Protein AF-A0A395D176-F1 (afdb_monomer_lite)

Radius of gyration: 14.75 Å; chains: 1; bounding box: 37×22×38 Å

Secondary structure (DSSP, 8-state):
-HHHHHHTTT----EEEE-SPBPBTTB--SSS-SB-HHHHHHHHHHHHT--GGG--SEEEE--TT---

Structure (mmCIF, N/CA/C/O backbone):
data_AF-A0A395D176-F1
#
_entry.id   AF-A0A395D176-F1
#
loop_
_atom_site.group_PDB
_atom_site.id
_atom_site.type_symbol
_atom_site.label_atom_id
_atom_site.label_alt_id
_atom_site.label_comp_id
_atom_site.label_asym_id
_atom_site.label_entity_id
_atom_site.label_seq_id
_atom_site.pdbx_PDB_ins_code
_atom_site.Cartn_x
_atom_site.Cartn_y
_atom_site.Cartn_z
_atom_site.occupancy
_atom_site.B_iso_or_equiv
_atom_site.auth_seq_id
_atom_site.auth_comp_id
_atom_site.auth_asym_id
_atom_site.auth_atom_id
_atom_site.pdbx_PDB_model_num
ATOM 1 N N . SER A 1 1 ? -7.059 14.580 12.306 1.00 79.00 1 SER A N 1
ATOM 2 C CA . SER A 1 1 ? -6.779 13.856 11.049 1.00 79.00 1 SER A CA 1
ATOM 3 C C . SER A 1 1 ? -7.861 12.808 10.830 1.00 79.00 1 SER A C 1
ATOM 5 O O . SER A 1 1 ? -8.427 12.340 11.815 1.00 79.00 1 SER A O 1
ATOM 7 N N . ALA A 1 2 ? -8.146 12.441 9.574 1.00 84.62 2 ALA A N 1
ATOM 8 C CA . ALA A 1 2 ? -9.231 11.515 9.221 1.00 84.62 2 ALA A CA 1
ATOM 9 C C . ALA A 1 2 ? -9.114 10.147 9.918 1.00 84.62 2 ALA A C 1
ATOM 11 O O . ALA A 1 2 ? -10.097 9.654 10.458 1.00 84.62 2 ALA A O 1
ATOM 12 N N . ALA A 1 3 ? -7.909 9.573 10.011 1.00 85.88 3 ALA A N 1
ATOM 13 C CA . ALA A 1 3 ? -7.704 8.279 10.669 1.00 85.88 3 ALA A CA 1
ATOM 14 C C . ALA A 1 3 ? -8.075 8.271 12.161 1.00 85.88 3 ALA A C 1
ATOM 16 O O . ALA A 1 3 ? -8.673 7.310 12.636 1.00 85.88 3 ALA A O 1
ATOM 17 N N . ARG A 1 4 ? -7.784 9.352 12.902 1.00 84.44 4 ARG A N 1
ATOM 18 C CA . ARG A 1 4 ? -8.134 9.446 14.332 1.00 84.44 4 ARG A CA 1
ATOM 19 C C . ARG A 1 4 ? -9.642 9.561 14.550 1.00 84.44 4 ARG A C 1
ATOM 21 O O . ARG A 1 4 ? -10.162 8.987 15.498 1.00 84.44 4 ARG A O 1
ATOM 28 N N . GLU A 1 5 ? -10.337 10.292 13.682 1.00 91.38 5 GLU A N 1
ATOM 29 C CA . GLU A 1 5 ? -11.785 10.485 13.799 1.00 91.38 5 GLU A CA 1
ATOM 30 C C . GLU A 1 5 ? -12.576 9.256 13.326 1.00 91.38 5 GLU A C 1
ATOM 32 O O . GLU A 1 5 ? -13.535 8.835 13.974 1.00 91.38 5 GLU A O 1
ATOM 37 N N . LEU A 1 6 ? -12.179 8.676 12.193 1.00 92.25 6 LEU A N 1
ATOM 38 C CA . LEU A 1 6 ? -12.903 7.588 11.539 1.00 92.25 6 LEU A CA 1
ATOM 39 C C . LEU A 1 6 ? -12.538 6.213 12.115 1.00 92.25 6 LEU A C 1
ATOM 41 O O . LEU A 1 6 ? -13.399 5.336 12.184 1.00 92.25 6 LEU A O 1
ATOM 45 N N . GLY A 1 7 ? -11.318 6.043 12.632 1.00 88.12 7 GLY A N 1
ATOM 46 C CA . GLY A 1 7 ? -10.898 4.811 13.304 1.00 88.12 7 GLY A CA 1
ATOM 47 C C . GLY A 1 7 ? -11.781 4.461 14.505 1.00 88.12 7 GLY A C 1
ATOM 48 O O . GLY A 1 7 ? -12.202 3.313 14.647 1.00 88.12 7 GLY A O 1
ATOM 49 N N . ALA A 1 8 ? -12.172 5.456 15.314 1.00 88.62 8 ALA A N 1
ATOM 50 C CA . ALA A 1 8 ? -13.106 5.269 16.433 1.00 88.62 8 ALA A CA 1
ATOM 51 C C . ALA A 1 8 ? -14.509 4.814 15.982 1.00 88.62 8 ALA A C 1
ATOM 53 O O . ALA A 1 8 ? -15.237 4.187 16.749 1.00 88.62 8 ALA A O 1
ATOM 54 N N . LYS A 1 9 ? -14.872 5.093 14.724 1.00 94.50 9 LYS A N 1
ATOM 55 C CA . LYS A 1 9 ? -16.133 4.685 14.088 1.00 94.50 9 LYS A CA 1
ATOM 56 C C . LYS A 1 9 ? -16.012 3.339 13.358 1.00 94.50 9 LYS A C 1
ATOM 58 O O . LYS A 1 9 ? -16.937 2.941 12.659 1.00 94.50 9 LYS A O 1
ATOM 63 N N . GLY A 1 10 ? -14.885 2.637 13.509 1.00 93.81 10 GLY A N 1
ATOM 64 C CA . GLY A 1 10 ? -14.648 1.344 12.868 1.00 93.81 10 GLY A CA 1
ATOM 65 C C . GLY A 1 10 ? -14.297 1.435 11.384 1.00 93.81 10 GLY A C 1
ATOM 66 O O . GLY A 1 10 ? -14.484 0.457 10.667 1.00 93.81 10 GLY A O 1
ATOM 67 N N . VAL A 1 11 ? -13.789 2.577 10.918 1.00 96.06 11 VAL A N 1
ATOM 68 C CA . VAL A 1 11 ? -13.320 2.753 9.538 1.00 96.06 11 VAL A CA 1
ATOM 69 C C . VAL A 1 11 ? -11.797 2.674 9.505 1.00 96.06 11 VAL A C 1
ATOM 71 O O . VAL A 1 11 ? -11.110 3.461 10.159 1.00 96.06 11 VAL A O 1
ATOM 74 N N . HIS A 1 12 ? -11.268 1.739 8.717 1.00 97.19 12 HIS A N 1
ATOM 75 C CA . HIS A 1 12 ? -9.832 1.597 8.493 1.00 97.19 12 HIS A CA 1
ATOM 76 C C . HIS A 1 12 ? -9.359 2.628 7.468 1.00 97.19 12 HIS A C 1
ATOM 78 O O . HIS A 1 12 ? -9.685 2.541 6.288 1.00 97.19 12 HIS A O 1
ATOM 84 N N . VAL A 1 13 ? -8.606 3.626 7.926 1.00 96.81 13 VAL A N 1
ATOM 85 C CA . VAL A 1 13 ? -7.953 4.609 7.053 1.00 96.81 13 VAL A CA 1
ATOM 86 C C . VAL A 1 13 ? -6.479 4.239 6.932 1.00 96.81 13 VAL A C 1
ATOM 88 O O . VAL A 1 13 ? -5.792 4.182 7.951 1.00 96.81 13 VAL A O 1
ATOM 91 N N . ALA A 1 14 ? -6.006 4.038 5.704 1.00 97.56 14 ALA A N 1
ATOM 92 C CA . ALA A 1 14 ? -4.610 3.754 5.388 1.00 97.56 14 ALA A CA 1
ATOM 93 C C . ALA A 1 14 ? -4.083 4.729 4.323 1.00 97.56 14 ALA A C 1
ATOM 95 O O . ALA A 1 14 ? -4.806 5.108 3.398 1.00 97.56 14 ALA A O 1
ATOM 96 N N . HIS A 1 15 ? -2.827 5.134 4.470 1.00 97.56 15 HIS A N 1
ATOM 97 C CA . HIS A 1 15 ? -2.073 5.969 3.546 1.00 97.56 15 HIS A CA 1
ATOM 98 C C . HIS A 1 15 ? -1.024 5.105 2.840 1.00 97.56 15 HIS A C 1
ATOM 100 O O . HIS A 1 15 ? -0.229 4.438 3.497 1.00 97.56 15 HIS A O 1
ATOM 106 N N . PHE A 1 16 ? -1.047 5.100 1.509 1.00 98.06 16 PHE A N 1
ATOM 107 C CA . PHE A 1 16 ? -0.118 4.323 0.694 1.00 98.06 16 PHE A CA 1
ATOM 108 C C . PHE A 1 16 ? 0.855 5.274 0.015 1.00 98.06 16 PHE A C 1
ATOM 110 O O . PHE A 1 16 ? 0.448 6.097 -0.807 1.00 98.06 16 PHE A O 1
ATOM 117 N N . VAL A 1 17 ? 2.129 5.148 0.361 1.00 97.75 17 VAL A N 1
ATOM 118 C CA . VAL A 1 17 ? 3.217 5.876 -0.281 1.00 97.75 17 VAL A CA 1
ATOM 119 C C . VAL A 1 17 ? 3.763 4.980 -1.384 1.00 97.75 17 VAL A C 1
ATOM 121 O O . VAL A 1 17 ? 4.287 3.904 -1.116 1.00 97.75 17 VAL A O 1
ATOM 124 N N . ILE A 1 18 ? 3.585 5.404 -2.632 1.00 96.31 18 ILE A N 1
ATOM 125 C CA . ILE A 1 18 ? 4.130 4.724 -3.809 1.00 96.31 18 ILE A CA 1
ATOM 126 C C . ILE A 1 18 ? 5.388 5.486 -4.207 1.00 96.31 18 ILE A C 1
ATOM 128 O O . ILE A 1 18 ? 5.302 6.490 -4.916 1.00 96.31 18 ILE A O 1
ATOM 132 N N . ASP A 1 19 ? 6.532 5.044 -3.693 1.00 94.00 19 ASP A N 1
ATOM 133 C CA . ASP A 1 19 ? 7.822 5.680 -3.942 1.00 94.00 19 ASP A CA 1
ATOM 134 C C . ASP A 1 19 ? 8.569 4.900 -5.026 1.00 94.00 19 ASP A C 1
ATOM 136 O O . ASP A 1 19 ? 9.191 3.869 -4.785 1.00 94.00 19 ASP A O 1
ATOM 140 N N . GLY A 1 20 ? 8.391 5.343 -6.268 1.00 91.19 20 GLY A N 1
ATOM 141 C CA . GLY A 1 20 ? 8.980 4.719 -7.447 1.00 91.19 20 GLY A CA 1
ATOM 142 C C . GLY A 1 20 ? 8.061 4.747 -8.664 1.00 91.19 20 GLY A C 1
ATOM 143 O O . GLY A 1 20 ? 6.870 5.062 -8.595 1.00 91.19 20 GLY A O 1
ATOM 144 N N . ALA A 1 21 ? 8.621 4.411 -9.825 1.00 91.75 21 ALA A N 1
ATOM 145 C CA . ALA A 1 21 ? 7.839 4.290 -11.047 1.00 91.75 21 ALA A CA 1
ATOM 146 C C . ALA A 1 21 ? 6.987 3.013 -11.014 1.00 91.75 21 ALA A C 1
ATOM 148 O O . ALA A 1 21 ? 7.484 1.939 -10.695 1.00 91.75 21 ALA A O 1
ATOM 149 N N . VAL A 1 22 ? 5.713 3.116 -11.395 1.00 94.00 22 VAL A N 1
ATOM 150 C CA . VAL A 1 22 ? 4.832 1.954 -11.585 1.00 94.00 22 VAL A CA 1
ATOM 151 C C . VAL A 1 22 ? 4.942 1.464 -13.027 1.00 94.00 22 VAL A C 1
ATOM 153 O O . VAL A 1 22 ? 4.786 2.261 -13.962 1.00 94.00 22 VAL A O 1
ATOM 156 N N . ARG A 1 23 ? 5.184 0.159 -13.201 1.00 94.25 23 ARG A N 1
ATOM 157 C CA . ARG A 1 23 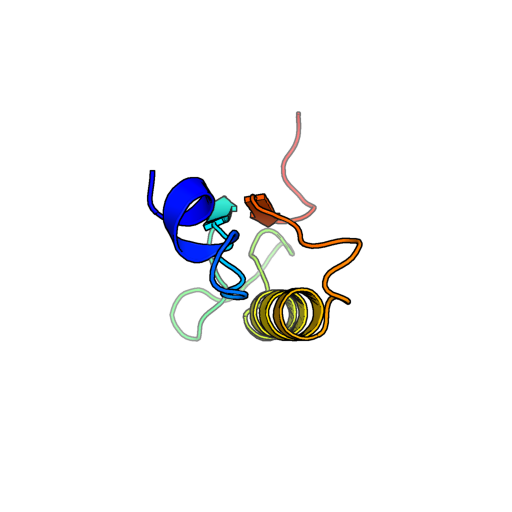? 5.269 -0.499 -14.511 1.00 94.25 23 ARG A CA 1
ATOM 158 C C . ARG A 1 23 ? 3.988 -0.275 -15.308 1.00 94.25 23 ARG A C 1
ATOM 160 O O . ARG A 1 23 ? 2.881 -0.411 -14.785 1.00 94.25 23 ARG A O 1
ATOM 167 N N . SER A 1 24 ? 4.121 0.020 -16.594 1.00 92.12 24 SER A N 1
ATOM 168 C CA . SER A 1 24 ? 2.976 0.157 -17.496 1.00 92.12 24 SER A CA 1
ATOM 169 C C . SER A 1 24 ? 3.360 -0.189 -18.933 1.00 92.12 24 SER A C 1
ATOM 171 O O . SER A 1 24 ? 4.534 -0.336 -19.257 1.00 92.12 24 SER A O 1
ATOM 173 N N . ALA A 1 25 ? 2.379 -0.266 -19.834 1.00 89.50 25 ALA A N 1
ATOM 174 C CA . ALA A 1 25 ? 2.657 -0.469 -21.257 1.00 89.50 25 ALA A CA 1
ATOM 175 C C . ALA A 1 25 ? 3.530 0.649 -21.868 1.00 89.50 25 ALA A C 1
ATOM 177 O O . ALA A 1 25 ? 4.283 0.398 -22.802 1.00 89.50 25 ALA A O 1
ATOM 178 N N . SER A 1 26 ? 3.448 1.876 -21.337 1.00 89.69 26 SER A N 1
ATOM 179 C CA . SER A 1 26 ? 4.269 3.018 -21.765 1.00 89.69 26 SER A CA 1
ATOM 180 C C . SER A 1 26 ? 5.576 3.167 -20.978 1.00 89.69 26 SER A C 1
ATOM 182 O O . SER A 1 26 ? 6.402 4.007 -21.331 1.00 89.69 26 SER A O 1
ATOM 184 N N . ARG A 1 27 ? 5.763 2.372 -19.918 1.00 83.44 27 ARG A N 1
ATOM 185 C CA . ARG A 1 27 ? 6.968 2.299 -19.082 1.00 83.44 27 ARG A CA 1
ATOM 186 C C . ARG A 1 27 ? 7.282 0.829 -18.790 1.00 83.44 27 ARG A C 1
ATOM 188 O O . ARG A 1 27 ? 6.989 0.353 -17.687 1.00 83.44 27 ARG A O 1
ATOM 195 N N . PRO A 1 28 ? 7.781 0.091 -19.798 1.00 82.00 28 PRO A N 1
ATOM 196 C CA . PRO A 1 28 ? 8.251 -1.269 -19.594 1.00 82.00 28 PRO A CA 1
ATOM 197 C C . PRO A 1 28 ? 9.402 -1.281 -18.586 1.00 82.00 28 PRO A C 1
ATOM 199 O O . PRO A 1 28 ? 10.170 -0.326 -18.485 1.00 82.00 28 PRO A O 1
ATOM 202 N N . ASP A 1 29 ? 9.493 -2.370 -17.835 1.00 84.44 29 ASP A N 1
ATOM 203 C CA . ASP A 1 29 ? 10.529 -2.560 -16.829 1.00 84.44 29 ASP A CA 1
ATOM 204 C C . ASP A 1 29 ? 11.679 -3.364 -17.423 1.00 84.44 29 ASP A C 1
ATOM 206 O O . ASP A 1 29 ? 11.494 -4.520 -17.810 1.00 84.44 29 ASP A O 1
ATOM 210 N N . HIS A 1 30 ? 12.837 -2.729 -17.545 1.00 80.38 30 HIS A N 1
ATOM 211 C CA . HIS A 1 30 ? 14.015 -3.332 -18.162 1.00 80.38 30 HIS A CA 1
ATOM 212 C C . HIS A 1 30 ? 15.005 -3.876 -17.132 1.00 80.38 30 HIS A C 1
ATOM 214 O O . HIS A 1 30 ? 15.667 -4.872 -17.414 1.00 80.38 30 HIS A O 1
ATOM 220 N N . ASP A 1 31 ? 15.050 -3.271 -15.943 1.00 85.31 31 ASP A N 1
ATOM 221 C CA . ASP A 1 31 ? 16.088 -3.511 -14.934 1.00 85.31 31 ASP A CA 1
ATOM 222 C C . ASP A 1 31 ? 15.502 -3.922 -13.572 1.00 85.31 31 ASP A C 1
ATOM 224 O O . ASP A 1 31 ? 16.183 -3.846 -12.553 1.00 85.31 31 ASP A O 1
ATOM 228 N N . ASP A 1 32 ? 14.228 -4.331 -13.548 1.00 85.31 32 ASP A N 1
ATOM 229 C CA . ASP A 1 32 ? 13.472 -4.677 -12.335 1.00 85.31 32 ASP A CA 1
ATOM 230 C C . ASP A 1 32 ? 13.464 -3.533 -11.301 1.00 85.31 32 ASP A C 1
ATOM 232 O O . ASP A 1 32 ? 13.508 -3.729 -10.087 1.00 85.31 32 ASP A O 1
ATOM 236 N N . ASN A 1 33 ? 13.431 -2.298 -11.805 1.00 89.38 33 ASN A N 1
ATOM 237 C CA . ASN A 1 33 ? 13.528 -1.068 -11.017 1.00 89.38 33 ASN A CA 1
ATOM 238 C C . ASN A 1 33 ? 12.185 -0.337 -10.886 1.00 89.38 33 ASN A C 1
ATOM 240 O O . ASN A 1 33 ? 12.129 0.784 -10.375 1.00 89.38 33 ASN A O 1
ATOM 244 N N . THR A 1 34 ? 11.097 -0.968 -11.334 1.00 93.00 34 THR A N 1
ATOM 245 C CA . THR A 1 34 ? 9.740 -0.427 -11.231 1.00 93.00 34 THR A CA 1
ATOM 246 C C . THR A 1 34 ? 8.860 -1.286 -10.332 1.00 93.00 34 THR A C 1
ATOM 248 O O . THR A 1 34 ? 9.030 -2.496 -10.203 1.00 93.00 34 THR A O 1
ATOM 251 N N . LEU A 1 35 ? 7.858 -0.661 -9.723 1.00 94.12 35 LEU A N 1
ATOM 252 C CA . LEU A 1 35 ? 6.832 -1.357 -8.963 1.00 94.12 35 LEU A CA 1
ATOM 253 C C . LEU A 1 35 ? 5.871 -2.091 -9.901 1.00 94.12 35 LEU A C 1
ATOM 255 O O . LEU A 1 35 ? 5.304 -1.501 -10.826 1.00 94.12 35 LEU A O 1
ATOM 259 N N . HIS A 1 36 ? 5.624 -3.369 -9.615 1.00 94.44 36 HIS A N 1
ATOM 260 C CA . HIS A 1 36 ? 4.624 -4.155 -10.329 1.00 94.44 36 HIS A CA 1
ATOM 261 C C . HIS A 1 36 ? 3.196 -3.759 -9.888 1.00 94.44 36 HIS A C 1
ATOM 263 O O . HIS A 1 36 ? 2.891 -3.863 -8.697 1.00 94.44 36 HIS A O 1
ATOM 269 N N . PRO A 1 37 ? 2.282 -3.375 -10.806 1.00 95.12 37 PRO A N 1
ATOM 270 C CA . PRO A 1 37 ? 0.907 -2.990 -10.476 1.00 95.12 37 PRO A CA 1
ATOM 271 C C . PRO A 1 37 ? 0.159 -4.038 -9.651 1.00 95.12 37 PRO A C 1
ATOM 273 O O . PRO A 1 37 ? -0.466 -3.700 -8.650 1.00 95.12 37 PRO A O 1
ATOM 276 N N . ASP A 1 38 ? 0.276 -5.315 -10.025 1.00 96.56 38 ASP A N 1
ATOM 277 C CA . ASP A 1 38 ? -0.389 -6.396 -9.287 1.00 96.56 38 ASP A CA 1
ATOM 278 C C . ASP A 1 38 ? 0.168 -6.576 -7.870 1.00 96.56 38 ASP A C 1
ATOM 280 O O . ASP A 1 38 ? -0.585 -6.914 -6.962 1.00 96.56 38 ASP A O 1
ATOM 284 N N . ALA A 1 39 ? 1.458 -6.298 -7.645 1.00 96.44 39 ALA A N 1
ATOM 285 C CA . ALA A 1 39 ? 2.032 -6.338 -6.303 1.00 96.44 39 ALA A CA 1
ATOM 286 C C . ALA A 1 39 ? 1.489 -5.187 -5.442 1.00 96.44 39 ALA A C 1
ATOM 288 O O . ALA A 1 39 ? 1.093 -5.416 -4.302 1.00 96.44 39 ALA A O 1
ATOM 289 N N . ILE A 1 40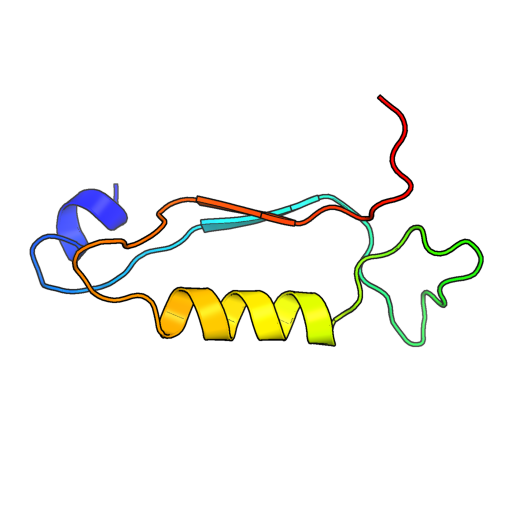 ? 1.368 -3.978 -6.011 1.00 97.50 40 ILE A N 1
ATOM 290 C CA . ILE A 1 40 ? 0.712 -2.844 -5.339 1.00 97.50 40 ILE A CA 1
ATOM 291 C C . ILE A 1 40 ? -0.739 -3.204 -4.989 1.00 97.50 40 ILE A C 1
ATOM 293 O O . ILE A 1 40 ? -1.172 -3.019 -3.851 1.00 97.50 40 ILE A O 1
ATOM 297 N N . ALA A 1 41 ? -1.494 -3.749 -5.948 1.00 98.12 41 ALA A N 1
ATOM 298 C CA . ALA A 1 41 ? -2.882 -4.156 -5.738 1.00 98.12 41 ALA A CA 1
ATOM 299 C C . ALA A 1 41 ? -3.009 -5.242 -4.657 1.00 98.12 41 ALA A C 1
ATOM 301 O O . ALA A 1 41 ? -3.913 -5.175 -3.821 1.00 98.12 41 ALA A O 1
ATOM 302 N N . GLN A 1 42 ? -2.087 -6.206 -4.627 1.00 98.56 42 GLN A N 1
ATOM 303 C CA . GLN A 1 42 ? -2.041 -7.221 -3.580 1.00 98.56 42 GLN A CA 1
ATOM 304 C C . GLN A 1 42 ? -1.841 -6.584 -2.200 1.00 98.56 42 GLN A C 1
ATOM 306 O O . GLN A 1 42 ? -2.579 -6.914 -1.275 1.00 98.56 42 GLN A O 1
ATOM 311 N N . THR A 1 43 ? -0.948 -5.601 -2.068 1.00 98.44 43 THR A N 1
ATOM 312 C CA . THR A 1 43 ? -0.769 -4.870 -0.804 1.00 98.44 43 THR A CA 1
ATOM 313 C C . THR A 1 43 ? -2.040 -4.134 -0.371 1.00 98.44 43 THR A C 1
ATOM 315 O O . THR A 1 43 ? -2.383 -4.164 0.811 1.00 98.44 43 THR A O 1
ATOM 318 N N . TYR A 1 44 ? -2.797 -3.533 -1.297 1.00 98.38 44 TYR A N 1
ATOM 319 C CA . TYR A 1 44 ? -4.115 -2.966 -0.971 1.00 98.38 44 TYR A CA 1
ATOM 320 C C . TYR A 1 44 ? -5.077 -4.023 -0.411 1.00 98.38 44 TYR A C 1
ATOM 322 O O . TYR A 1 44 ? -5.764 -3.761 0.578 1.00 98.38 44 TYR A O 1
ATOM 330 N N . LEU A 1 45 ? -5.128 -5.212 -1.021 1.00 98.56 45 LEU A N 1
ATOM 331 C CA . LEU A 1 45 ? -5.975 -6.312 -0.548 1.00 98.56 45 LEU A CA 1
ATOM 332 C C . LEU A 1 45 ? -5.536 -6.831 0.822 1.00 98.56 45 LEU A C 1
ATOM 334 O O . LEU A 1 45 ? -6.391 -7.144 1.652 1.00 98.56 45 LEU A O 1
ATOM 338 N N . ASP A 1 46 ? -4.233 -6.908 1.067 1.00 98.50 46 ASP A N 1
ATOM 339 C CA . ASP A 1 46 ? -3.688 -7.363 2.343 1.00 98.50 46 ASP A CA 1
ATOM 340 C C . ASP A 1 46 ? -4.025 -6.377 3.463 1.00 98.50 46 ASP A C 1
ATOM 342 O O . ASP A 1 46 ? -4.512 -6.795 4.515 1.00 98.50 46 ASP A O 1
ATOM 346 N N . VAL A 1 47 ? -3.871 -5.071 3.213 1.00 98.44 47 VAL A N 1
ATOM 347 C CA . VAL A 1 47 ? -4.263 -4.011 4.158 1.00 98.44 47 VAL A CA 1
ATOM 348 C C . VAL A 1 47 ? -5.769 -4.028 4.405 1.00 98.44 47 VAL A C 1
ATOM 350 O O . VAL A 1 47 ? -6.192 -4.014 5.558 1.00 98.44 47 VAL A O 1
ATOM 353 N N . LEU A 1 48 ? -6.587 -4.140 3.353 1.00 97.75 48 LEU A N 1
ATOM 354 C CA . LEU A 1 48 ? -8.048 -4.231 3.470 1.00 97.75 48 LEU A CA 1
ATOM 355 C C . LEU A 1 48 ? -8.496 -5.411 4.347 1.00 97.75 48 LEU A C 1
ATOM 357 O O . LEU A 1 48 ? -9.518 -5.332 5.028 1.00 97.75 48 LEU A O 1
ATOM 361 N N . ARG A 1 49 ? -7.752 -6.519 4.314 1.00 98.19 49 ARG A N 1
ATOM 362 C CA . ARG A 1 49 ? -8.055 -7.745 5.065 1.00 98.19 49 ARG A CA 1
ATOM 363 C C . ARG A 1 49 ? -7.498 -7.744 6.488 1.00 98.19 49 ARG A C 1
ATOM 365 O O . ARG A 1 49 ? -7.741 -8.710 7.214 1.00 98.19 49 ARG A O 1
ATOM 372 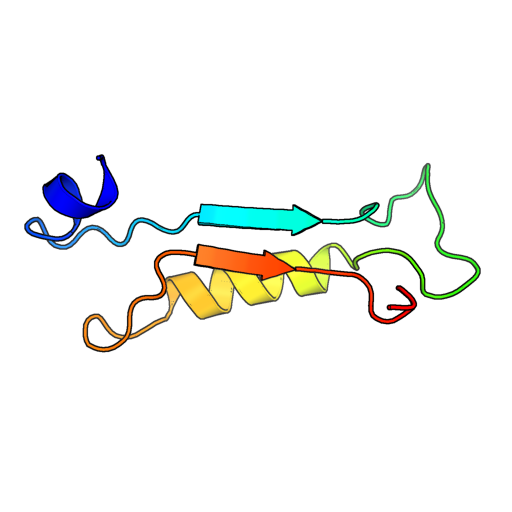N N . GLN A 1 50 ? -6.769 -6.709 6.905 1.00 98.44 50 GLN A N 1
ATOM 373 C CA . GLN A 1 50 ? -6.189 -6.672 8.242 1.00 98.44 50 GLN A CA 1
ATOM 374 C C . GLN A 1 50 ? -7.276 -6.752 9.323 1.00 98.44 50 GLN A C 1
ATOM 376 O O . GLN A 1 50 ? -8.288 -6.040 9.263 1.00 98.44 50 GLN A O 1
ATOM 381 N N . PRO A 1 51 ? -7.074 -7.583 10.362 1.00 96.94 51 PRO A N 1
ATOM 382 C CA . PRO A 1 51 ? -7.972 -7.581 11.500 1.00 96.94 51 PRO A CA 1
ATOM 383 C C . PRO A 1 51 ? -7.900 -6.220 12.197 1.00 96.94 51 PRO A C 1
ATOM 385 O O . PRO A 1 51 ? -6.831 -5.621 12.307 1.00 96.94 51 PRO A O 1
ATOM 388 N N . ARG A 1 52 ? -9.027 -5.760 12.753 1.00 94.31 52 ARG A N 1
ATOM 389 C CA . ARG A 1 52 ? -9.122 -4.465 13.456 1.00 94.31 52 ARG A CA 1
ATOM 390 C C . ARG A 1 52 ? -8.085 -4.286 14.573 1.00 94.31 52 ARG A C 1
ATOM 392 O O . ARG A 1 52 ? -7.754 -3.163 14.930 1.00 94.31 52 ARG A O 1
ATOM 399 N N . SER A 1 53 ? -7.577 -5.380 15.138 1.00 95.69 53 SER A N 1
ATOM 400 C CA . SER A 1 53 ? -6.526 -5.368 16.160 1.00 95.69 53 SER A CA 1
ATOM 401 C C . SER A 1 53 ? -5.134 -4.996 15.634 1.00 95.69 53 SER A C 1
ATOM 403 O O . SER A 1 53 ? -4.235 -4.808 16.447 1.00 95.69 53 SER A O 1
ATOM 405 N N . ALA A 1 54 ? -4.933 -4.927 14.315 1.00 96.69 54 ALA A N 1
ATOM 406 C CA . ALA A 1 54 ? -3.630 -4.711 13.686 1.00 96.69 54 ALA A CA 1
ATOM 407 C C . ALA A 1 54 ? -3.740 -3.909 12.373 1.00 96.69 54 ALA A C 1
ATOM 409 O O . ALA A 1 54 ? -3.148 -4.272 11.360 1.00 96.69 54 ALA A O 1
ATOM 410 N N . TRP A 1 55 ? -4.519 -2.826 12.380 1.00 97.25 55 TRP A N 1
ATOM 411 C CA . TRP A 1 55 ? -4.623 -1.917 11.239 1.00 97.25 55 TRP A CA 1
ATOM 412 C C . TRP A 1 55 ? -3.366 -1.063 11.059 1.00 97.25 55 TRP A C 1
ATOM 414 O O . TRP A 1 55 ? -2.989 -0.294 11.944 1.00 97.25 55 TRP A O 1
ATOM 424 N N . SER A 1 56 ? -2.765 -1.149 9.875 1.00 97.31 56 SER A N 1
ATOM 425 C CA . SER A 1 56 ? -1.718 -0.245 9.409 1.00 97.31 56 SER A CA 1
ATOM 426 C C . SER A 1 56 ? -2.321 1.105 9.031 1.00 97.31 56 SER A C 1
ATOM 428 O O . SER A 1 56 ? -3.343 1.166 8.346 1.00 97.31 56 SER A O 1
ATOM 430 N N . PHE A 1 57 ? -1.673 2.188 9.459 1.00 95.81 57 PHE A N 1
ATOM 431 C CA . PHE A 1 57 ? -2.028 3.547 9.047 1.00 95.81 57 PHE A CA 1
ATOM 432 C C . PHE A 1 57 ? -1.221 4.014 7.831 1.00 95.81 57 PHE A C 1
ATOM 434 O O . PHE A 1 57 ? -1.769 4.715 6.990 1.00 95.81 57 PHE A O 1
ATOM 441 N N . GLU A 1 58 ? 0.044 3.613 7.716 1.00 97.44 58 GLU A N 1
ATOM 442 C CA . GLU A 1 58 ? 0.911 3.965 6.592 1.00 97.44 58 GLU A CA 1
ATOM 443 C C . GLU A 1 58 ? 1.608 2.718 6.051 1.00 97.44 58 GLU A C 1
ATOM 445 O O . GLU A 1 58 ? 2.010 1.843 6.825 1.00 97.44 58 GLU A O 1
ATOM 450 N N . VAL A 1 59 ? 1.694 2.631 4.725 1.00 98.00 59 VAL A N 1
ATOM 451 C CA . VAL A 1 59 ? 2.364 1.557 3.992 1.00 98.00 59 VAL A CA 1
ATOM 452 C C . VAL A 1 59 ? 3.173 2.182 2.865 1.00 98.00 59 VAL A C 1
ATOM 454 O O . VAL A 1 59 ? 2.617 2.872 2.013 1.00 98.00 59 VAL A O 1
ATOM 457 N N . GLU A 1 60 ? 4.477 1.935 2.861 1.00 97.06 60 GLU A N 1
ATOM 458 C CA . GLU A 1 60 ? 5.401 2.417 1.837 1.00 97.06 60 GLU A CA 1
ATOM 459 C C . GLU A 1 60 ? 5.768 1.265 0.899 1.00 97.06 60 GLU A C 1
ATOM 461 O O . GLU A 1 60 ? 6.175 0.190 1.345 1.00 97.06 60 GLU A O 1
ATOM 466 N N . LEU A 1 61 ? 5.582 1.483 -0.402 1.00 96.00 61 LEU A N 1
ATOM 467 C CA . LEU A 1 61 ? 5.949 0.552 -1.459 1.00 96.00 61 LEU A CA 1
ATOM 468 C C . LEU A 1 61 ? 7.068 1.160 -2.290 1.00 96.00 61 LEU A C 1
ATOM 470 O O . LEU A 1 61 ? 6.922 2.270 -2.803 1.00 96.00 61 LEU A O 1
ATOM 474 N N . ARG A 1 62 ? 8.144 0.390 -2.451 1.00 93.38 62 ARG A N 1
ATOM 475 C CA . ARG A 1 62 ? 9.347 0.775 -3.189 1.00 93.38 62 ARG A CA 1
ATOM 476 C C . ARG A 1 62 ? 9.803 -0.349 -4.113 1.00 93.38 62 ARG A C 1
ATOM 478 O O . ARG A 1 62 ? 9.595 -1.5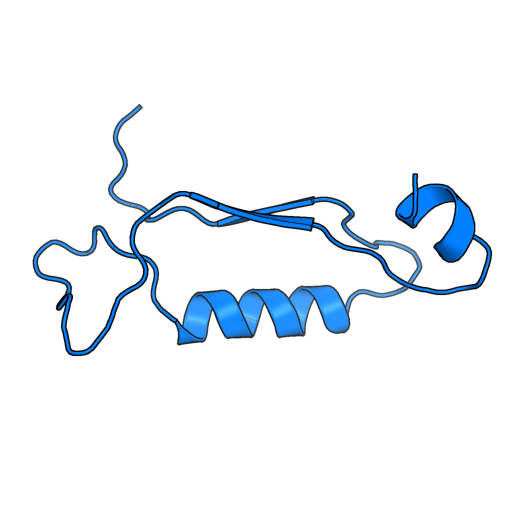20 -3.778 1.00 93.38 62 ARG A O 1
ATOM 485 N N . PRO A 1 63 ? 10.410 -0.035 -5.264 1.00 90.50 63 PRO A N 1
ATOM 486 C CA . PRO A 1 63 ? 11.104 -1.037 -6.055 1.00 90.50 63 PRO A CA 1
ATOM 487 C C . PRO A 1 63 ? 12.325 -1.555 -5.285 1.00 90.50 63 PRO A C 1
ATOM 489 O O . PRO A 1 63 ? 12.942 -0.839 -4.500 1.00 90.50 63 PRO A O 1
ATOM 492 N N . TRP A 1 64 ? 12.688 -2.817 -5.510 1.00 85.38 64 TRP A N 1
ATOM 493 C CA . TRP A 1 64 ? 13.779 -3.448 -4.763 1.00 85.38 64 TRP A CA 1
ATOM 494 C C . TRP A 1 64 ? 15.162 -2.882 -5.125 1.00 85.38 64 TRP A C 1
ATOM 496 O O . TRP A 1 64 ? 16.071 -2.926 -4.302 1.00 85.38 64 TRP A O 1
ATOM 506 N N . ALA A 1 65 ? 15.321 -2.384 -6.357 1.00 81.31 65 ALA A N 1
ATOM 507 C CA . ALA A 1 65 ? 16.604 -1.987 -6.933 1.00 81.31 65 ALA A CA 1
ATOM 508 C C . ALA A 1 65 ? 17.099 -0.596 -6.484 1.00 81.31 65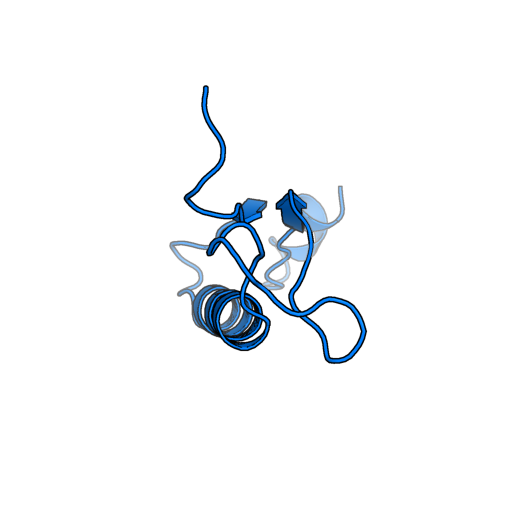 ALA A C 1
ATOM 510 O O . ALA A 1 65 ? 18.164 -0.156 -6.925 1.00 81.31 65 ALA A O 1
ATOM 511 N N . GLU A 1 66 ? 16.361 0.120 -5.629 1.00 69.19 66 GLU A N 1
ATOM 512 C CA . GLU A 1 66 ? 16.861 1.371 -5.055 1.00 69.19 66 GLU A CA 1
ATOM 513 C C . GLU A 1 66 ? 18.075 1.110 -4.154 1.00 69.19 66 GLU A C 1
ATOM 515 O O . GLU A 1 66 ? 18.054 0.274 -3.252 1.00 69.19 66 GLU A O 1
ATOM 520 N N . THR A 1 67 ? 19.163 1.831 -4.426 1.00 62.84 67 THR A N 1
ATOM 521 C CA . THR A 1 67 ? 20.402 1.760 -3.643 1.00 62.84 67 THR A CA 1
ATOM 522 C C . THR A 1 67 ? 20.390 2.866 -2.588 1.00 62.84 67 THR A C 1
ATOM 524 O O . THR A 1 67 ? 20.093 4.014 -2.920 1.00 62.84 67 THR A O 1
ATOM 527 N N . PHE A 1 68 ? 20.709 2.517 -1.340 1.00 58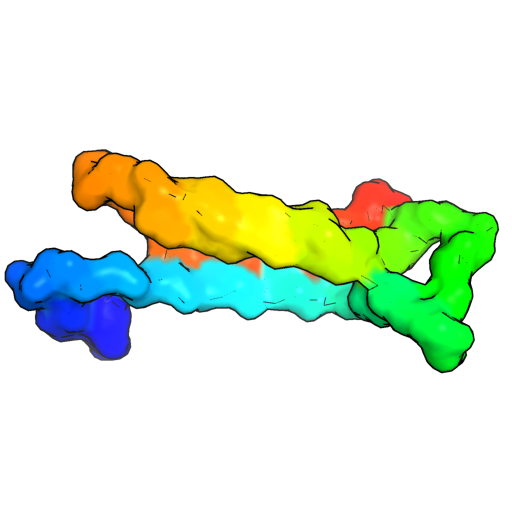.75 68 PHE A N 1
ATOM 528 C CA . PHE A 1 68 ? 20.785 3.426 -0.189 1.00 58.75 68 PHE A CA 1
ATOM 529 C C . PHE A 1 68 ? 22.215 3.904 0.074 1.00 58.75 68 PHE A C 1
ATOM 531 O O . PHE A 1 68 ? 23.152 3.097 -0.137 1.00 58.75 68 PHE A O 1
#

Foldseek 3Di:
DCCVVCLVVVDQAAAEAEPAAADDPVRHDDPQQHHDPVVVVVVVVVQVPDDSVDHHRYDYDGGPPDDD

Sequence (68 aa):
SAARELGAKGVHVAHFVIDGAVRSASRPDHDDNTLHPDAIAQTYLDVLRQPRSAWSFEVELRPWAETF

pLDDT: mean 91.78, std 8.07, range [58.75, 98.56]